Protein AF-A0A6A4PK18-F1 (afdb_monomer_lite)

Secondary structure (DSSP, 8-state):
--HHHHHHHHHHHHHHHHHHHHHHHHHHHHHTTSTT--S--S-TTTSSHHHHHHHHHHHHHHHHHHHHHHHHH-------THHHHHHHHHTT-

InterPro domains:
  IPR036259 MFS transporter superfamily [G3DSA:1.20.1250.20] (1-82)

Foldseek 3Di:
DVVVVVVVVVVVVVVVVVVVVVLVVVQCVVQVPDDDDGQDDPDPPPRCVCVSVVVVVVVVVVVVVVVVVVVVVPDPDPPPCVVVVVVVVVVVD

Organism: Lupinus albus (NCBI:txid3870)

Sequence (93 aa):
MKTMSTGLFLTALSAGFFLSSFIVSVVKKVTGTRYGQGWLADNINQGRLDLFYALFTILSFINLVAFVKCALWYKPKKTKPTLQMEAINEERC

Radius of gyration: 23.84 Å; chains: 1; bounding box: 65×19×54 Å

pLDDT: mean 72.71, std 15.95, range [42.59, 94.94]

Structure (mmCIF, N/CA/C/O backbone):
data_AF-A0A6A4PK18-F1
#
_entry.id   AF-A0A6A4PK18-F1
#
loop_
_atom_site.group_PDB
_atom_site.id
_atom_site.type_symbol
_atom_site.label_atom_id
_atom_site.label_alt_id
_atom_site.label_comp_id
_atom_site.label_asym_id
_atom_site.label_entity_id
_atom_site.label_seq_id
_atom_site.pdbx_PDB_ins_code
_atom_site.Cartn_x
_atom_site.Cartn_y
_atom_site.Cartn_z
_atom_site.occupancy
_atom_site.B_iso_or_equiv
_atom_site.auth_seq_id
_atom_site.auth_comp_id
_atom_site.auth_asym_id
_atom_site.auth_atom_id
_atom_site.pdbx_PDB_model_num
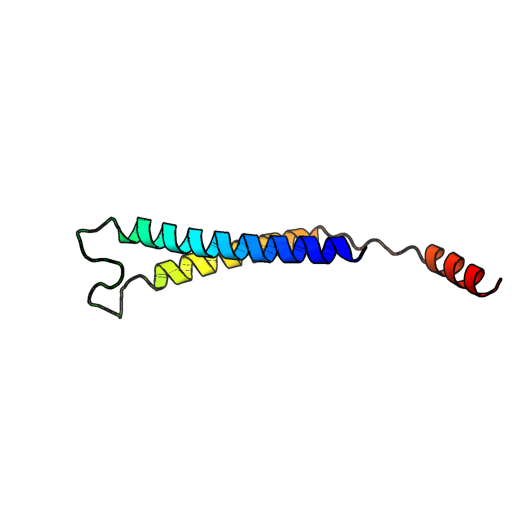ATOM 1 N N . MET A 1 1 ? 22.102 1.744 -13.310 1.00 54.59 1 MET A N 1
ATOM 2 C CA . MET A 1 1 ? 21.015 2.570 -12.732 1.00 54.59 1 MET A CA 1
ATOM 3 C C . MET A 1 1 ? 20.648 2.059 -11.332 1.00 54.59 1 MET A C 1
ATOM 5 O O . MET A 1 1 ? 19.630 1.405 -11.175 1.00 54.59 1 MET A O 1
ATOM 9 N N . LYS A 1 2 ? 21.494 2.284 -10.314 1.00 66.12 2 LYS A N 1
ATOM 10 C CA . LYS A 1 2 ? 21.262 1.748 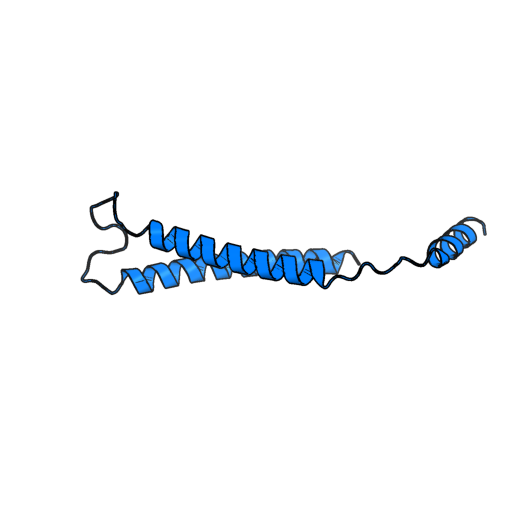-8.952 1.00 66.12 2 LYS A CA 1
ATOM 11 C C . LYS A 1 2 ? 20.396 2.680 -8.084 1.00 66.12 2 LYS A C 1
ATOM 13 O O . LYS A 1 2 ? 19.579 2.214 -7.304 1.00 66.12 2 LYS A O 1
ATOM 18 N N . THR A 1 3 ? 20.497 3.989 -8.304 1.00 81.06 3 THR A N 1
ATOM 19 C CA . THR A 1 3 ? 19.778 5.036 -7.555 1.00 81.06 3 THR A CA 1
ATOM 20 C C . THR A 1 3 ? 18.275 5.077 -7.833 1.00 81.06 3 THR A C 1
ATOM 22 O O . THR A 1 3 ? 17.496 5.325 -6.919 1.00 81.06 3 THR A O 1
ATOM 25 N N . MET A 1 4 ? 17.849 4.769 -9.064 1.00 86.38 4 MET A N 1
ATOM 26 C CA . MET A 1 4 ? 16.424 4.717 -9.424 1.00 86.38 4 MET A CA 1
ATOM 27 C C . MET A 1 4 ? 15.662 3.649 -8.625 1.00 86.38 4 MET A C 1
ATOM 29 O O . MET A 1 4 ? 14.538 3.891 -8.201 1.00 86.38 4 MET A O 1
ATOM 33 N N . SER A 1 5 ? 16.288 2.496 -8.354 1.00 84.38 5 SER A N 1
ATOM 34 C CA . SER A 1 5 ? 15.680 1.440 -7.534 1.00 84.38 5 SER A CA 1
ATOM 35 C C . SER A 1 5 ? 15.480 1.893 -6.088 1.00 84.38 5 SER A C 1
ATOM 37 O O . SER A 1 5 ? 14.431 1.646 -5.501 1.00 84.38 5 SER A O 1
ATOM 39 N N . THR A 1 6 ? 16.475 2.573 -5.515 1.00 89.06 6 THR A N 1
ATOM 40 C CA . THR A 1 6 ? 16.408 3.086 -4.141 1.00 89.06 6 THR A CA 1
ATOM 41 C C . THR A 1 6 ? 15.364 4.194 -4.006 1.00 89.06 6 THR A C 1
ATOM 43 O O . THR A 1 6 ? 14.601 4.188 -3.045 1.00 89.06 6 THR A O 1
ATOM 46 N N . GLY A 1 7 ? 15.271 5.103 -4.984 1.00 90.69 7 GLY A N 1
ATOM 47 C CA . GLY A 1 7 ? 14.241 6.145 -5.007 1.00 90.69 7 GLY A CA 1
ATOM 48 C C . GLY A 1 7 ? 12.828 5.560 -5.039 1.00 90.69 7 GLY A C 1
ATOM 49 O O . GLY A 1 7 ? 12.004 5.904 -4.196 1.00 90.69 7 GLY A O 1
ATOM 50 N N . LEU A 1 8 ? 12.578 4.601 -5.938 1.00 88.00 8 LEU A N 1
ATOM 51 C CA . LEU A 1 8 ? 11.291 3.900 -6.018 1.00 88.00 8 LEU A CA 1
ATOM 52 C C . LEU A 1 8 ? 10.948 3.159 -4.718 1.00 88.00 8 LEU A C 1
ATOM 54 O O . LEU A 1 8 ? 9.796 3.185 -4.285 1.00 88.00 8 LEU A O 1
ATOM 58 N N . PHE A 1 9 ? 11.939 2.541 -4.071 1.00 88.38 9 PHE A N 1
ATOM 59 C CA . PHE A 1 9 ? 11.750 1.871 -2.785 1.00 88.38 9 PHE A CA 1
ATOM 60 C C . PHE A 1 9 ? 11.336 2.851 -1.677 1.00 88.38 9 PHE A C 1
ATOM 62 O O . PHE A 1 9 ? 10.356 2.603 -0.974 1.00 88.38 9 PHE A O 1
ATOM 69 N N . LEU A 1 10 ? 12.015 3.996 -1.556 1.00 92.69 10 LEU A N 1
ATOM 70 C CA . LEU A 1 10 ? 11.661 5.025 -0.571 1.00 92.69 10 LEU A CA 1
ATOM 71 C C . LEU A 1 10 ? 10.262 5.604 -0.818 1.00 92.69 10 LEU A C 1
ATOM 73 O O . LEU A 1 10 ? 9.500 5.804 0.130 1.00 92.69 10 LEU A O 1
ATOM 77 N N . THR A 1 11 ? 9.897 5.847 -2.078 1.00 92.25 11 THR A N 1
ATOM 78 C CA . THR A 1 11 ? 8.552 6.322 -2.422 1.00 92.25 11 THR A CA 1
ATOM 79 C C . THR A 1 11 ? 7.484 5.295 -2.050 1.00 92.25 11 THR A C 1
ATOM 81 O O . THR A 1 11 ? 6.460 5.672 -1.484 1.00 92.25 11 THR A O 1
ATOM 84 N N . ALA A 1 12 ? 7.725 4.004 -2.303 1.00 91.12 12 ALA A N 1
ATOM 85 C CA . ALA A 1 12 ? 6.802 2.937 -1.917 1.00 91.12 12 ALA A CA 1
ATOM 86 C C . ALA A 1 12 ? 6.613 2.862 -0.392 1.00 91.12 12 ALA A C 1
ATOM 88 O O . ALA A 1 12 ? 5.481 2.740 0.081 1.00 91.12 12 ALA A O 1
ATOM 89 N N . LEU A 1 13 ? 7.695 3.007 0.381 1.00 92.75 13 LEU A N 1
ATOM 90 C CA . LEU A 1 13 ? 7.622 3.073 1.843 1.00 92.75 13 LEU A CA 1
ATOM 91 C C . LEU A 1 13 ? 6.788 4.269 2.316 1.00 92.75 13 LEU A C 1
ATOM 93 O O . LEU A 1 13 ? 5.875 4.106 3.124 1.00 92.75 13 LEU A O 1
ATOM 97 N N . SER A 1 14 ? 7.055 5.461 1.777 1.00 94.94 14 SER A N 1
ATOM 98 C CA . SER A 1 14 ? 6.294 6.673 2.102 1.00 94.94 14 SER A CA 1
ATOM 99 C C . SER A 1 14 ? 4.805 6.521 1.770 1.00 94.94 14 SER A C 1
ATOM 101 O O . SER A 1 14 ? 3.951 6.818 2.608 1.00 94.94 14 SER A O 1
ATOM 103 N N . ALA A 1 15 ? 4.482 5.973 0.596 1.00 91.81 15 ALA A N 1
ATOM 104 C CA . ALA A 1 15 ? 3.108 5.683 0.197 1.00 91.81 15 ALA A CA 1
ATOM 105 C C . ALA A 1 15 ? 2.409 4.721 1.175 1.00 91.81 15 ALA A C 1
ATOM 107 O O . ALA A 1 15 ? 1.241 4.929 1.503 1.00 91.81 15 ALA A O 1
ATOM 108 N N . GLY A 1 16 ? 3.123 3.719 1.701 1.00 90.19 16 GLY A N 1
ATOM 109 C CA . GLY A 1 16 ? 2.612 2.818 2.738 1.00 90.19 16 GLY A CA 1
ATOM 110 C C . GLY A 1 16 ? 2.227 3.541 4.034 1.00 90.19 16 GLY A C 1
ATOM 111 O O . GLY A 1 16 ? 1.155 3.285 4.589 1.00 90.19 16 GLY A O 1
ATOM 112 N N . PHE A 1 17 ? 3.039 4.500 4.491 1.00 91.25 17 PHE A N 1
ATOM 113 C CA . PHE A 1 17 ? 2.717 5.307 5.677 1.00 91.25 17 PHE A CA 1
ATOM 114 C C . PHE A 1 17 ? 1.488 6.203 5.467 1.00 91.25 17 PHE A C 1
ATOM 116 O O . PHE A 1 17 ? 0.632 6.303 6.355 1.00 91.25 17 PHE A O 1
ATOM 123 N N . PHE A 1 18 ? 1.353 6.813 4.285 1.00 91.25 18 PHE A N 1
ATOM 124 C CA . PHE A 1 18 ? 0.148 7.571 3.935 1.00 91.25 18 PHE A CA 1
ATOM 125 C C . PHE A 1 18 ? -1.094 6.681 3.905 1.00 91.25 18 PHE A C 1
ATOM 127 O O . PHE A 1 18 ? -2.143 7.066 4.422 1.00 91.25 18 PHE A O 1
ATOM 134 N N . LEU A 1 19 ? -0.966 5.476 3.355 1.00 88.25 19 LEU A N 1
ATOM 135 C CA . LEU A 1 19 ? -2.058 4.518 3.256 1.00 88.25 19 LEU A CA 1
ATOM 136 C C . LEU A 1 19 ? -2.537 4.039 4.628 1.00 88.25 19 LEU A C 1
ATOM 138 O O . LEU A 1 19 ? -3.741 3.984 4.869 1.00 88.25 19 LEU A O 1
ATOM 142 N N . SER A 1 20 ? -1.609 3.773 5.550 1.00 87.44 20 SER A N 1
ATOM 143 C CA . SER A 1 20 ? -1.933 3.450 6.944 1.00 87.44 20 SER A CA 1
ATOM 144 C C . SER A 1 20 ? -2.766 4.562 7.597 1.00 87.44 20 SER A C 1
ATOM 146 O O . SER A 1 20 ? -3.854 4.313 8.123 1.00 87.44 20 SER A O 1
ATOM 148 N N . SER A 1 21 ? -2.324 5.817 7.459 1.00 88.56 21 SER A N 1
ATOM 149 C CA . SER A 1 21 ? -3.052 6.981 7.983 1.00 88.56 21 SER A CA 1
ATOM 150 C C . SER A 1 21 ? -4.424 7.164 7.321 1.00 88.56 21 SER A C 1
ATOM 152 O O . SER A 1 21 ? -5.405 7.494 7.993 1.00 88.56 21 SER A O 1
ATOM 154 N N . PHE A 1 22 ? -4.521 6.912 6.013 1.00 86.62 22 PHE A N 1
ATOM 155 C CA . PHE A 1 22 ? -5.777 6.968 5.270 1.00 86.62 22 PHE A CA 1
ATOM 156 C C . PHE A 1 22 ? -6.781 5.927 5.773 1.00 86.62 22 PHE A C 1
ATOM 158 O O . PHE A 1 22 ? -7.925 6.280 6.061 1.00 86.62 22 PHE A O 1
ATOM 165 N N . ILE A 1 23 ? -6.355 4.672 5.952 1.00 83.00 23 ILE A N 1
ATOM 166 C CA . ILE A 1 23 ? -7.207 3.599 6.483 1.00 83.00 23 ILE A CA 1
ATOM 167 C C . ILE A 1 23 ? -7.725 3.980 7.873 1.00 83.00 23 ILE A C 1
ATOM 169 O O . ILE A 1 23 ? -8.929 3.900 8.116 1.00 83.00 23 ILE A O 1
ATOM 173 N N . VAL A 1 24 ? -6.854 4.464 8.764 1.00 81.50 24 VAL A N 1
ATOM 174 C CA . VAL A 1 24 ? -7.257 4.919 10.105 1.00 81.50 24 VAL A CA 1
ATOM 175 C C . VAL A 1 24 ? -8.284 6.052 10.026 1.00 81.50 24 VAL A C 1
ATOM 177 O O . VAL A 1 24 ? -9.267 6.042 10.767 1.00 81.50 24 VAL A O 1
ATOM 180 N N . SER A 1 25 ? -8.101 7.011 9.116 1.00 83.00 25 SER A N 1
ATOM 181 C CA . SER A 1 25 ? -9.051 8.109 8.905 1.00 83.00 25 SER A CA 1
ATOM 182 C C . SER A 1 25 ? -10.412 7.617 8.396 1.00 83.00 25 SER A C 1
ATOM 184 O O . SER A 1 25 ? -11.452 8.020 8.918 1.00 83.00 25 SER A O 1
ATOM 186 N N . VAL A 1 26 ? -10.429 6.687 7.436 1.00 78.94 26 VAL A N 1
ATOM 187 C CA . VAL A 1 26 ? -11.664 6.070 6.926 1.00 78.94 26 VAL A CA 1
ATOM 188 C C . VAL A 1 26 ? -12.372 5.288 8.028 1.00 78.94 26 VAL A C 1
ATOM 190 O O . VAL A 1 26 ? -13.572 5.475 8.225 1.00 78.94 26 VAL A O 1
ATOM 193 N N . VAL A 1 27 ? -11.644 4.477 8.799 1.00 74.75 27 VAL A N 1
ATOM 194 C CA . VAL A 1 27 ? -12.197 3.761 9.957 1.00 74.75 27 VAL A CA 1
ATOM 195 C C . VAL A 1 27 ? -12.802 4.755 10.939 1.00 74.75 27 VAL A C 1
ATOM 197 O O . VAL A 1 27 ? -13.964 4.602 11.305 1.00 74.75 27 VAL A O 1
ATOM 200 N N . LYS A 1 28 ? -12.075 5.819 11.301 1.00 73.31 28 LYS A N 1
ATOM 201 C CA . LYS A 1 28 ? -12.587 6.897 12.158 1.00 73.31 28 LYS A CA 1
ATOM 202 C C . LYS A 1 28 ? -13.849 7.542 11.592 1.00 73.31 28 LYS A C 1
ATOM 204 O O . LYS A 1 28 ? -14.784 7.760 12.351 1.00 73.31 28 LYS A O 1
ATOM 209 N N . LYS A 1 29 ? -13.914 7.816 10.288 1.00 71.81 29 LYS A N 1
ATOM 210 C CA . LYS A 1 29 ? -15.081 8.433 9.641 1.00 71.81 29 LYS A CA 1
ATOM 211 C C . LYS A 1 29 ? -16.295 7.512 9.666 1.00 71.81 29 LYS A C 1
ATOM 213 O O . LYS A 1 29 ? -17.373 7.949 10.049 1.00 71.81 29 LYS A O 1
ATOM 218 N N . VAL A 1 30 ? -16.119 6.246 9.293 1.00 68.62 30 VAL A N 1
ATOM 219 C CA . VAL A 1 30 ? -17.221 5.279 9.257 1.00 68.62 30 VAL A CA 1
ATOM 220 C C . VAL A 1 30 ? -17.658 4.908 10.679 1.00 68.62 30 VAL A C 1
ATOM 222 O O . VAL A 1 30 ? -18.830 4.636 10.919 1.00 68.62 30 VAL A O 1
ATOM 225 N N . THR A 1 31 ? -16.745 4.880 11.657 1.00 64.38 31 THR A N 1
ATOM 226 C CA . THR A 1 31 ? -17.038 4.609 13.084 1.00 64.38 31 THR A CA 1
ATOM 227 C C . THR A 1 31 ? -17.571 5.818 13.837 1.00 64.38 31 THR A C 1
ATOM 229 O O . THR A 1 31 ? -18.407 5.655 14.717 1.00 64.38 31 THR A O 1
ATOM 232 N N . GLY A 1 32 ? -17.181 7.029 13.458 1.00 58.91 32 GLY A N 1
ATOM 233 C CA . GLY A 1 32 ? -17.586 8.266 14.123 1.00 58.91 32 GLY A CA 1
ATOM 234 C C . GLY A 1 32 ? -19.033 8.699 13.874 1.00 58.91 32 GLY A C 1
ATOM 235 O O . GLY A 1 32 ? -19.439 9.725 14.403 1.00 58.91 32 GLY A O 1
ATOM 236 N N . THR A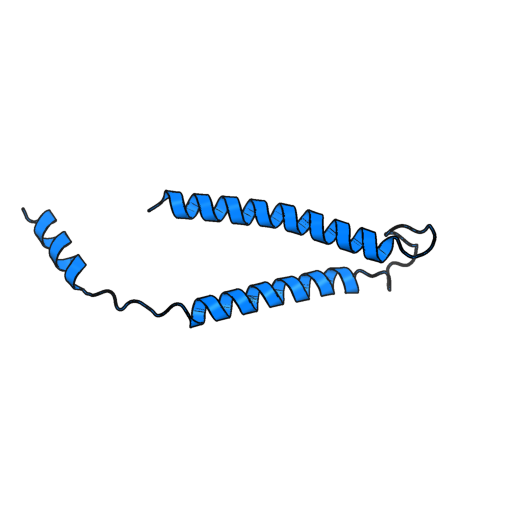 1 33 ? -19.821 7.965 13.076 1.00 54.50 33 THR A N 1
ATOM 237 C CA . THR A 1 33 ? -21.188 8.373 12.689 1.00 54.50 33 THR A CA 1
ATOM 238 C C . THR A 1 33 ? -22.300 7.820 13.593 1.00 54.50 33 THR A C 1
ATOM 240 O O . THR A 1 33 ? -23.456 8.193 13.416 1.00 54.50 33 THR A O 1
ATOM 243 N N . ARG A 1 34 ? -22.012 6.961 14.582 1.00 50.50 34 ARG A N 1
ATOM 244 C CA . ARG A 1 34 ? -23.034 6.505 15.544 1.00 50.50 34 ARG A CA 1
ATOM 245 C C . ARG A 1 34 ? -22.651 6.867 16.975 1.00 50.50 34 ARG A C 1
ATOM 247 O O . ARG A 1 34 ? -21.845 6.186 17.586 1.00 50.50 34 ARG A O 1
ATOM 254 N N . TYR A 1 35 ? -23.259 7.945 17.475 1.00 50.00 35 TYR A N 1
ATOM 255 C CA . TYR A 1 35 ? -23.566 8.178 18.892 1.00 50.00 35 TYR A CA 1
ATOM 256 C C . TYR A 1 35 ? -22.512 7.673 19.901 1.00 50.00 35 TYR A C 1
ATOM 258 O O . TYR A 1 35 ? -22.690 6.638 20.529 1.00 50.00 35 TYR A O 1
ATOM 266 N N . GLY A 1 36 ? -21.423 8.425 20.090 1.00 54.06 36 GLY A N 1
ATOM 267 C CA . GLY A 1 36 ? -20.643 8.425 21.341 1.00 54.06 36 GLY A CA 1
ATOM 268 C C . GLY A 1 36 ? -19.861 7.163 21.743 1.00 54.06 36 GLY A C 1
ATOM 269 O O . GLY A 1 36 ? -19.029 7.261 22.639 1.0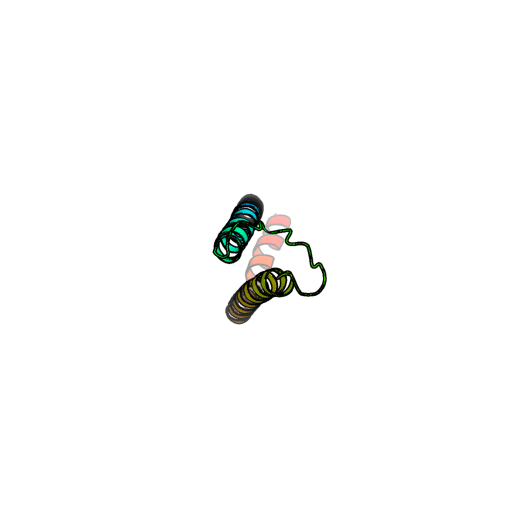0 54.06 36 GLY A O 1
ATOM 270 N N . GLN A 1 37 ? -20.040 6.009 21.099 1.00 50.53 37 GLN A N 1
ATOM 271 C CA . GLN A 1 37 ? -19.215 4.822 21.331 1.00 50.53 37 GLN A CA 1
ATOM 272 C C . GLN A 1 37 ? -18.150 4.737 20.242 1.00 50.53 37 GLN A C 1
ATOM 274 O O . GLN A 1 37 ? -18.416 4.392 19.091 1.00 50.53 37 GLN A O 1
ATOM 279 N N . GLY A 1 38 ? -16.924 5.113 20.616 1.00 53.06 38 GLY A N 1
ATOM 280 C CA . GLY A 1 38 ? -15.743 4.959 19.775 1.00 53.06 38 GLY A CA 1
ATOM 281 C C . GLY A 1 38 ? -15.539 3.511 19.317 1.00 53.06 38 GLY A C 1
ATOM 282 O O . GLY A 1 38 ? -16.216 2.595 19.763 1.00 53.06 38 GLY A O 1
ATOM 283 N N . TRP A 1 39 ? -14.560 3.318 18.431 1.00 52.50 39 TRP A N 1
ATOM 284 C CA . TRP A 1 39 ? -14.159 2.060 17.769 1.00 52.50 39 TRP A CA 1
ATOM 285 C C . TRP A 1 39 ? -14.112 0.793 18.641 1.00 52.50 39 TRP A C 1
ATOM 287 O O . TRP A 1 39 ? -14.188 -0.309 18.109 1.00 52.50 39 TRP A O 1
ATOM 297 N N . LEU A 1 40 ? -14.089 0.943 19.959 1.00 49.38 40 LEU A N 1
ATOM 298 C CA . LEU A 1 40 ? -14.156 -0.120 20.944 1.00 49.38 40 LEU A CA 1
ATOM 299 C C . LEU A 1 40 ? -15.533 -0.159 21.644 1.00 49.38 40 LEU A C 1
ATOM 301 O O . LEU A 1 40 ? -15.627 0.038 22.851 1.00 49.38 40 LEU A O 1
ATOM 305 N N . ALA A 1 41 ? -16.621 -0.356 20.892 1.00 45.25 41 ALA A N 1
ATOM 306 C CA . ALA A 1 41 ? -17.91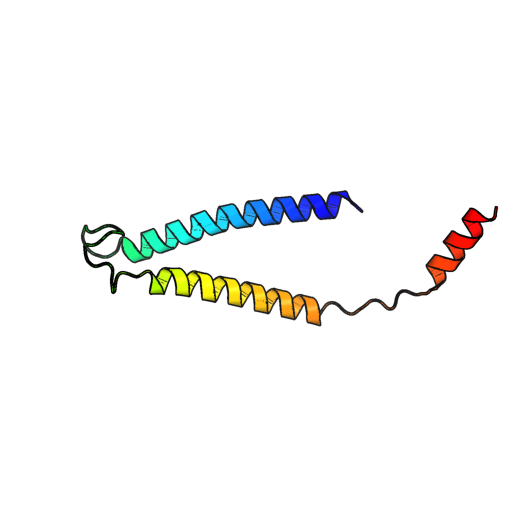0 -0.690 21.500 1.00 45.25 41 ALA A CA 1
ATOM 307 C C . ALA A 1 41 ? -17.874 -2.148 21.999 1.00 45.25 41 ALA A C 1
ATOM 309 O O . ALA A 1 41 ? -17.386 -3.024 21.291 1.00 45.25 41 ALA A O 1
ATOM 310 N N . ASP A 1 42 ? -18.414 -2.364 23.199 1.00 51.38 42 ASP A N 1
ATOM 311 C CA . ASP A 1 42 ? -18.404 -3.523 24.119 1.00 51.38 42 ASP A CA 1
ATOM 312 C C . ASP A 1 42 ? -18.639 -4.949 23.544 1.00 51.38 42 ASP A C 1
ATOM 314 O O . ASP A 1 42 ? -18.605 -5.930 24.276 1.00 51.38 42 ASP A O 1
ATOM 318 N N . ASN A 1 43 ? -18.855 -5.118 22.234 1.00 49.78 43 ASN A N 1
ATOM 319 C CA . ASN A 1 43 ? -19.134 -6.411 21.599 1.00 49.78 43 ASN A CA 1
ATOM 320 C C . ASN A 1 43 ? -18.105 -6.776 20.512 1.00 49.78 43 ASN A C 1
ATOM 322 O O . ASN A 1 43 ? -18.154 -6.314 19.371 1.00 49.78 43 ASN A O 1
ATOM 326 N N . ILE A 1 44 ? -17.203 -7.691 20.875 1.00 56.50 44 ILE A N 1
ATOM 327 C CA . ILE A 1 44 ? -16.027 -8.147 20.109 1.00 56.50 44 ILE A CA 1
ATOM 328 C C . ILE A 1 44 ? -16.389 -9.033 18.895 1.00 56.50 44 ILE A C 1
ATOM 330 O O . ILE A 1 44 ? -15.577 -9.200 17.992 1.00 56.50 44 ILE A O 1
ATOM 334 N N . ASN A 1 45 ? -17.614 -9.569 18.819 1.00 54.69 45 ASN A N 1
ATOM 335 C CA . ASN A 1 45 ? -17.965 -10.619 17.847 1.00 54.69 45 ASN A CA 1
ATOM 336 C C . ASN A 1 45 ? -18.655 -10.127 16.556 1.00 54.69 45 ASN A C 1
ATOM 338 O O . ASN A 1 45 ? -18.763 -10.878 15.593 1.00 54.69 45 ASN A O 1
ATOM 342 N N . GLN A 1 46 ? -19.127 -8.876 16.515 1.00 51.53 46 GLN A N 1
ATOM 343 C CA . GLN A 1 46 ? -19.761 -8.262 15.327 1.00 51.53 46 GLN A CA 1
ATOM 344 C C . GLN A 1 46 ? -19.198 -6.871 14.995 1.00 51.53 46 GLN A C 1
ATOM 346 O O . GLN A 1 46 ? -19.616 -6.215 14.037 1.00 51.53 46 GLN A O 1
ATOM 351 N N . GLY A 1 47 ? -18.247 -6.393 15.799 1.00 51.25 47 GLY A N 1
ATOM 352 C CA . GLY A 1 47 ? -17.711 -5.045 15.731 1.00 51.25 47 GLY A CA 1
ATOM 353 C C . GLY A 1 47 ? -16.755 -4.853 14.565 1.00 51.25 47 GLY A C 1
ATOM 354 O O . GLY A 1 47 ? -15.557 -4.785 14.780 1.00 51.25 47 GLY A O 1
ATOM 355 N N . ARG A 1 48 ? -17.277 -4.718 13.339 1.00 57.25 48 ARG A N 1
ATOM 356 C CA . ARG A 1 48 ? -16.691 -3.937 12.227 1.00 57.25 48 ARG A CA 1
ATOM 357 C C . ARG A 1 48 ? -15.223 -4.165 11.819 1.00 57.25 48 ARG A C 1
ATOM 359 O O . ARG A 1 48 ? -14.719 -3.442 10.957 1.00 57.25 48 ARG A O 1
ATOM 366 N N . LEU A 1 49 ? -14.564 -5.178 12.363 1.00 59.41 49 LEU A N 1
ATOM 367 C CA . LEU A 1 49 ? -13.305 -5.737 11.886 1.00 59.41 49 LEU A CA 1
ATOM 368 C C . LEU A 1 49 ? -13.468 -6.253 10.459 1.00 59.41 49 LEU A C 1
ATOM 370 O O . LEU A 1 49 ? -12.573 -6.068 9.644 1.00 59.41 49 LEU A O 1
ATOM 374 N N . ASP A 1 50 ? -14.651 -6.777 10.141 1.00 63.62 50 ASP A N 1
ATOM 375 C CA . ASP A 1 50 ? -15.024 -7.183 8.791 1.00 63.62 50 ASP A CA 1
ATOM 376 C C . ASP A 1 50 ? -14.877 -6.028 7.790 1.00 63.62 50 ASP A C 1
ATOM 378 O O . ASP A 1 50 ? -14.240 -6.187 6.761 1.00 63.62 50 ASP A O 1
ATOM 382 N N . LEU A 1 51 ? -15.310 -4.810 8.143 1.00 68.25 51 LEU A N 1
ATOM 383 C CA . LEU A 1 51 ? -15.154 -3.642 7.271 1.00 68.25 51 LEU A CA 1
ATOM 384 C C . LEU A 1 51 ? -13.685 -3.216 7.120 1.00 68.25 51 LEU A C 1
ATOM 386 O O . LEU A 1 51 ? -13.268 -2.800 6.041 1.00 68.25 51 LEU A O 1
ATOM 390 N N . PHE A 1 52 ? -12.893 -3.309 8.190 1.00 70.31 52 PHE A N 1
ATOM 391 C CA . PHE A 1 52 ? -11.459 -3.014 8.135 1.00 70.31 52 PHE A CA 1
ATOM 392 C C . PHE A 1 52 ? -10.725 -3.997 7.215 1.00 70.31 52 PHE A C 1
ATOM 394 O O . PHE A 1 52 ? -10.001 -3.583 6.306 1.00 70.31 52 PHE A O 1
ATOM 401 N N . TYR A 1 53 ? -10.962 -5.294 7.404 1.00 75.38 53 TYR A N 1
ATOM 402 C CA . TYR A 1 53 ? -10.386 -6.337 6.564 1.00 75.38 53 TYR A CA 1
ATOM 403 C C . TYR A 1 53 ? -10.949 -6.315 5.141 1.00 75.38 53 TYR A C 1
ATOM 405 O O . TYR A 1 53 ? -10.192 -6.549 4.200 1.00 75.38 53 TYR A O 1
ATOM 413 N N . ALA A 1 54 ? -12.217 -5.952 4.941 1.00 75.94 54 ALA A N 1
ATOM 414 C CA . ALA A 1 54 ? -12.807 -5.760 3.620 1.00 75.94 54 ALA A CA 1
ATOM 415 C C . ALA A 1 54 ? -12.128 -4.605 2.872 1.00 75.94 54 ALA A C 1
ATOM 417 O O . ALA A 1 54 ? -11.762 -4.767 1.710 1.00 75.94 54 ALA A O 1
ATOM 418 N N . LEU A 1 55 ? -11.869 -3.468 3.531 1.00 77.31 55 LEU A N 1
ATOM 419 C CA . LEU A 1 55 ? -11.113 -2.357 2.939 1.00 77.31 55 LEU A CA 1
ATOM 420 C C . LEU A 1 55 ? -9.693 -2.782 2.554 1.00 77.31 55 LEU A C 1
ATOM 422 O O . LEU A 1 55 ? -9.240 -2.480 1.450 1.00 77.31 55 LEU A O 1
ATOM 426 N N . PHE A 1 56 ? -9.007 -3.511 3.435 1.00 82.69 56 PHE A N 1
ATOM 427 C CA . PHE A 1 56 ? -7.666 -4.026 3.162 1.00 82.69 56 PHE A CA 1
ATOM 428 C C . PHE A 1 56 ? -7.655 -5.022 1.990 1.00 82.69 56 PHE A C 1
ATOM 430 O O . PHE A 1 56 ? -6.762 -4.984 1.140 1.00 82.69 56 PHE A O 1
ATOM 437 N N . THR A 1 57 ? -8.685 -5.865 1.910 1.00 84.88 57 THR A N 1
ATOM 438 C CA . THR A 1 57 ? -8.895 -6.824 0.818 1.00 84.88 57 THR A CA 1
ATOM 439 C C . THR A 1 57 ? -9.137 -6.108 -0.507 1.00 84.88 57 THR A C 1
ATOM 441 O O . THR A 1 57 ? -8.465 -6.414 -1.487 1.00 84.88 57 THR A O 1
ATOM 444 N N . ILE A 1 58 ? -10.027 -5.109 -0.545 1.00 86.50 58 ILE A N 1
ATOM 445 C CA . ILE A 1 58 ? -10.312 -4.309 -1.750 1.00 86.50 58 ILE A CA 1
ATOM 446 C C . ILE A 1 58 ? -9.049 -3.584 -2.224 1.00 86.50 58 ILE A C 1
ATOM 448 O O . ILE A 1 58 ? -8.715 -3.608 -3.406 1.00 86.50 58 ILE A O 1
ATOM 452 N N . LEU A 1 59 ? -8.318 -2.966 -1.301 1.00 85.75 59 LEU A N 1
ATOM 453 C CA . LEU A 1 59 ? -7.091 -2.236 -1.595 1.00 85.75 59 LEU A CA 1
ATOM 454 C C . LEU A 1 59 ? -5.991 -3.150 -2.158 1.00 85.75 59 LEU A C 1
ATOM 456 O O . LEU A 1 59 ? -5.360 -2.813 -3.162 1.00 85.75 59 LEU A O 1
ATOM 460 N N . SER A 1 60 ? -5.800 -4.324 -1.551 1.00 88.56 60 SER A N 1
ATOM 461 C CA . SER A 1 60 ? -4.863 -5.339 -2.046 1.00 88.56 60 SER A CA 1
ATOM 462 C C . SER A 1 60 ? -5.295 -5.892 -3.401 1.00 88.56 60 SER A C 1
ATOM 464 O O . SER A 1 60 ? -4.460 -6.086 -4.279 1.00 88.56 60 SER A O 1
ATOM 466 N N . PHE A 1 61 ? -6.597 -6.087 -3.611 1.00 92.94 61 PHE A N 1
ATOM 467 C CA . PHE A 1 61 ? -7.139 -6.532 -4.890 1.00 92.94 61 PHE A CA 1
ATOM 468 C C . PHE A 1 61 ? -6.881 -5.510 -6.004 1.00 92.94 61 PHE A C 1
ATOM 470 O O . PHE A 1 61 ? -6.401 -5.879 -7.074 1.00 92.94 61 PHE A O 1
ATOM 477 N N . ILE A 1 62 ? -7.109 -4.217 -5.747 1.00 90.50 62 ILE A N 1
ATOM 478 C CA . ILE A 1 62 ? -6.790 -3.138 -6.696 1.00 90.50 62 ILE A CA 1
ATOM 479 C C . ILE A 1 62 ? -5.289 -3.127 -7.015 1.00 90.50 62 ILE A C 1
ATOM 481 O O . ILE A 1 62 ? -4.913 -3.027 -8.186 1.00 90.50 62 ILE A O 1
ATOM 485 N N . ASN A 1 63 ? -4.433 -3.262 -5.996 1.00 89.88 63 ASN A N 1
ATOM 486 C CA . ASN A 1 63 ? -2.984 -3.339 -6.181 1.00 89.88 63 ASN A CA 1
ATOM 487 C C . ASN A 1 63 ? -2.593 -4.532 -7.071 1.00 89.88 63 ASN A C 1
ATOM 489 O O . ASN A 1 63 ? -1.850 -4.361 -8.037 1.00 89.88 63 ASN A O 1
ATOM 493 N N . LEU A 1 64 ? -3.163 -5.711 -6.807 1.00 91.94 64 LEU A N 1
ATOM 494 C CA . LEU A 1 64 ? -2.910 -6.929 -7.571 1.00 91.94 64 LEU A CA 1
ATOM 495 C C . LEU A 1 64 ? -3.366 -6.794 -9.027 1.00 91.94 64 LEU A C 1
ATOM 497 O O . LEU A 1 64 ? -2.613 -7.135 -9.937 1.00 91.94 64 LEU A O 1
ATOM 501 N N . VAL A 1 65 ? -4.554 -6.238 -9.274 1.00 93.50 65 VAL A N 1
ATOM 502 C CA . VAL A 1 65 ? -5.047 -5.981 -10.637 1.00 93.50 65 VAL A CA 1
ATOM 503 C C . VAL A 1 65 ? -4.127 -5.008 -11.375 1.00 93.50 65 VAL A C 1
ATOM 505 O O . VAL A 1 65 ? -3.783 -5.251 -12.534 1.00 93.50 65 VAL A O 1
ATOM 508 N N . ALA A 1 66 ? -3.689 -3.931 -10.719 1.00 90.50 66 ALA A N 1
ATOM 509 C CA . ALA A 1 66 ? -2.745 -2.984 -11.306 1.00 90.50 66 ALA A CA 1
ATOM 510 C C . ALA A 1 66 ? -1.403 -3.657 -11.637 1.00 90.50 66 ALA A C 1
ATOM 512 O O . ALA A 1 66 ? -0.895 -3.492 -12.747 1.00 90.50 66 ALA A O 1
ATOM 513 N N . PHE A 1 67 ? -0.868 -4.467 -10.720 1.00 88.88 67 PHE A N 1
ATOM 514 C CA . PHE A 1 67 ? 0.362 -5.225 -10.933 1.00 88.88 67 PHE A CA 1
ATOM 515 C C . PHE A 1 67 ? 0.238 -6.195 -12.112 1.00 88.88 67 PHE A C 1
ATOM 517 O O . PHE A 1 67 ? 1.090 -6.185 -12.998 1.00 88.88 67 PHE A O 1
ATOM 524 N N . VAL A 1 68 ? -0.842 -6.978 -12.179 1.00 92.12 68 VAL A N 1
ATOM 525 C CA . VAL A 1 68 ? -1.091 -7.922 -13.278 1.00 92.12 68 VAL A CA 1
ATOM 526 C C . VAL A 1 68 ? -1.230 -7.186 -14.609 1.00 92.12 68 VAL A C 1
ATOM 528 O O . VAL A 1 68 ? -0.625 -7.601 -15.595 1.00 92.12 68 VAL A O 1
ATOM 531 N N . LYS A 1 69 ? -1.952 -6.058 -14.659 1.00 91.88 69 LYS A N 1
ATOM 532 C CA . LYS A 1 69 ? -2.028 -5.239 -15.880 1.00 91.88 69 LYS A CA 1
ATOM 533 C C . LYS A 1 69 ? -0.655 -4.727 -16.309 1.00 91.88 69 LYS A C 1
ATOM 535 O O . LYS A 1 69 ? -0.331 -4.831 -17.489 1.00 91.88 69 LYS A O 1
ATOM 540 N N . CYS A 1 70 ? 0.152 -4.220 -15.378 1.00 88.69 70 CYS A N 1
ATOM 541 C CA . CYS A 1 70 ? 1.523 -3.794 -15.658 1.00 88.69 70 CYS A CA 1
ATOM 542 C C . CYS A 1 70 ? 2.390 -4.957 -16.154 1.00 88.69 70 CYS A C 1
ATOM 544 O O . CYS A 1 70 ? 3.113 -4.791 -17.132 1.00 88.69 70 CYS A O 1
ATOM 546 N N . ALA A 1 71 ? 2.287 -6.134 -15.534 1.00 86.88 71 ALA A N 1
ATOM 547 C CA . ALA A 1 71 ? 3.030 -7.329 -15.924 1.00 86.88 71 ALA A CA 1
ATOM 548 C C . ALA A 1 71 ? 2.639 -7.821 -17.327 1.00 86.88 71 ALA A C 1
ATOM 550 O O . ALA A 1 71 ? 3.510 -8.146 -18.128 1.00 86.88 71 ALA A O 1
ATOM 551 N N . LEU A 1 72 ? 1.346 -7.808 -17.659 1.00 85.94 72 LEU A N 1
ATOM 552 C CA . LEU A 1 72 ? 0.846 -8.163 -18.992 1.00 85.94 72 LEU A CA 1
ATOM 553 C C . LEU A 1 72 ? 1.238 -7.129 -20.058 1.00 85.94 72 LEU A C 1
ATOM 555 O O . LEU A 1 72 ? 1.477 -7.479 -21.214 1.00 85.94 72 LEU A O 1
ATOM 559 N N . TRP A 1 73 ? 1.297 -5.849 -19.687 1.00 88.69 73 TRP A N 1
ATOM 560 C CA . TRP A 1 73 ? 1.753 -4.773 -20.569 1.00 88.69 73 TRP A CA 1
ATOM 561 C C . TRP A 1 73 ? 3.265 -4.701 -20.720 1.00 88.69 73 TRP A C 1
ATOM 563 O O . TRP A 1 73 ? 3.745 -4.143 -21.713 1.00 88.69 73 TRP A O 1
ATOM 573 N N . TYR A 1 74 ? 4.020 -5.271 -19.784 1.00 81.06 74 TYR A N 1
ATOM 574 C CA . TYR A 1 74 ? 5.462 -5.374 -19.889 1.00 81.06 74 TYR A CA 1
ATOM 575 C C . TYR A 1 74 ? 5.814 -6.371 -20.995 1.00 81.06 74 TYR A C 1
ATOM 577 O O . TYR A 1 74 ? 6.027 -7.560 -20.771 1.00 81.06 74 TYR A O 1
ATOM 585 N N . LYS A 1 75 ? 5.859 -5.880 -22.238 1.00 75.06 75 LYS A N 1
ATOM 586 C CA . LYS A 1 75 ? 6.371 -6.661 -23.359 1.00 75.06 75 LYS A CA 1
ATOM 587 C C . LYS A 1 75 ? 7.836 -6.983 -23.060 1.00 75.06 75 LYS A C 1
ATOM 589 O O . LYS A 1 75 ? 8.624 -6.044 -22.912 1.00 75.06 75 LYS A O 1
ATOM 594 N N . PRO A 1 76 ? 8.233 -8.266 -23.013 1.00 64.75 76 PRO A N 1
ATOM 595 C CA . PRO A 1 76 ? 9.637 -8.607 -22.906 1.00 64.75 76 PRO A CA 1
ATOM 596 C C . PRO A 1 76 ? 10.345 -8.009 -24.121 1.00 64.75 76 PRO A C 1
ATOM 598 O O . PRO A 1 76 ? 10.080 -8.386 -25.267 1.00 64.75 76 PRO A O 1
ATOM 601 N N . LYS A 1 77 ? 11.230 -7.033 -23.890 1.00 59.69 77 LYS A N 1
ATOM 602 C CA . LYS A 1 77 ? 12.173 -6.621 -24.925 1.00 59.69 77 LYS A CA 1
ATOM 603 C C . LYS A 1 77 ? 12.996 -7.864 -25.231 1.00 59.69 77 LYS A C 1
ATOM 605 O O . LYS A 1 77 ? 13.683 -8.366 -24.348 1.00 59.69 77 LYS A O 1
ATOM 610 N N . LYS A 1 78 ? 12.916 -8.381 -26.461 1.00 56.09 78 LYS A N 1
ATOM 611 C CA . LYS A 1 78 ? 13.905 -9.345 -26.943 1.00 56.09 78 LYS A CA 1
ATOM 612 C C . LYS A 1 78 ? 15.244 -8.628 -26.852 1.00 56.09 78 LYS A C 1
ATOM 614 O O . LYS A 1 78 ? 15.500 -7.717 -27.641 1.00 56.09 78 LYS A O 1
ATOM 619 N N . THR A 1 79 ? 16.034 -8.955 -25.836 1.00 49.56 79 THR A N 1
ATOM 620 C CA . THR A 1 79 ? 17.401 -8.471 -25.698 1.00 49.56 79 THR A CA 1
ATOM 621 C C . THR A 1 79 ? 18.102 -8.860 -26.987 1.00 49.56 79 THR A C 1
ATOM 623 O O . THR A 1 79 ? 18.300 -10.045 -27.249 1.00 49.56 79 THR A O 1
ATOM 626 N N . LYS A 1 80 ? 18.380 -7.886 -27.861 1.00 52.88 80 LYS A N 1
ATOM 627 C CA . LYS A 1 80 ? 19.205 -8.155 -29.033 1.00 52.88 80 LYS A CA 1
ATOM 628 C C . LYS A 1 80 ? 20.564 -8.606 -28.483 1.00 52.88 80 LYS A C 1
ATOM 630 O O . LYS A 1 80 ? 21.148 -7.852 -27.703 1.00 52.8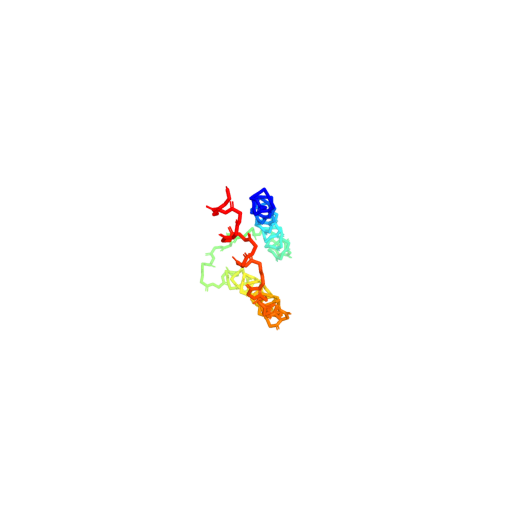8 80 LYS A O 1
ATOM 635 N N . PRO A 1 81 ? 21.075 -9.788 -28.863 1.00 59.19 81 PRO A N 1
ATOM 636 C CA . PRO A 1 81 ? 22.366 -10.294 -28.390 1.00 59.19 81 PRO A CA 1
ATOM 637 C C . PRO A 1 81 ? 23.562 -9.439 -28.856 1.00 59.19 81 PRO A C 1
ATOM 639 O O . PRO A 1 81 ? 24.704 -9.739 -28.535 1.00 59.19 81 PRO A O 1
ATOM 642 N N . THR A 1 82 ? 23.317 -8.345 -29.581 1.00 54.03 82 THR A N 1
ATOM 643 C CA . THR A 1 82 ? 24.331 -7.432 -30.115 1.00 54.03 82 THR A CA 1
ATOM 644 C C . THR A 1 82 ? 25.113 -6.683 -29.028 1.00 54.03 82 THR A C 1
ATOM 646 O O . THR A 1 82 ? 26.288 -6.419 -29.228 1.00 54.03 82 THR A O 1
ATOM 649 N N . LEU A 1 83 ? 24.531 -6.418 -27.848 1.00 63.00 83 LEU A N 1
ATOM 650 C CA . LEU A 1 83 ? 25.241 -5.705 -26.766 1.00 63.00 83 LEU A CA 1
ATOM 651 C C . LEU A 1 83 ? 26.193 -6.591 -25.944 1.00 63.00 83 LEU A C 1
ATOM 653 O O . LEU A 1 83 ? 26.964 -6.078 -25.142 1.00 63.00 83 LEU A O 1
ATOM 657 N N . GLN A 1 84 ? 26.147 -7.915 -26.122 1.00 55.19 84 GLN A N 1
ATOM 658 C CA . GLN A 1 84 ? 27.149 -8.818 -25.542 1.00 55.19 84 GLN A CA 1
ATOM 659 C C . GLN A 1 84 ? 28.403 -8.894 -26.422 1.00 55.19 84 GLN A C 1
ATOM 661 O O . GLN A 1 84 ? 29.492 -9.084 -25.899 1.00 55.19 84 GLN A O 1
ATOM 666 N N . MET A 1 85 ? 28.282 -8.694 -27.741 1.00 54.94 85 MET A N 1
ATOM 667 C CA . MET A 1 85 ? 29.445 -8.720 -28.637 1.00 54.94 85 MET A CA 1
ATOM 668 C C . MET A 1 85 ? 30.335 -7.479 -28.505 1.00 54.94 85 MET A C 1
ATOM 670 O O . MET A 1 85 ? 31.540 -7.591 -28.697 1.00 54.94 85 MET A O 1
ATOM 674 N N . GLU A 1 86 ? 29.775 -6.327 -28.122 1.00 58.00 86 GLU A N 1
ATOM 675 C CA . GLU A 1 86 ? 30.561 -5.108 -27.872 1.00 58.00 86 GLU A CA 1
ATOM 676 C C . GLU A 1 86 ? 31.348 -5.204 -26.551 1.00 58.00 86 GLU A C 1
ATOM 678 O O . GLU A 1 86 ? 32.533 -4.892 -26.515 1.00 58.00 86 GLU A O 1
ATOM 683 N N . ALA A 1 87 ? 30.739 -5.767 -25.499 1.00 58.38 87 ALA A N 1
ATOM 684 C CA . ALA A 1 87 ? 31.400 -5.957 -24.206 1.00 58.38 87 ALA A CA 1
ATOM 685 C C . ALA A 1 87 ? 32.532 -7.006 -24.245 1.00 58.38 87 ALA A C 1
ATOM 687 O O . ALA A 1 87 ? 33.558 -6.821 -23.602 1.00 58.38 87 ALA A O 1
ATOM 688 N N . ILE A 1 88 ? 32.390 -8.086 -25.028 1.00 63.84 88 ILE A N 1
ATOM 689 C CA . ILE A 1 88 ? 33.437 -9.123 -25.149 1.00 63.84 88 ILE A CA 1
ATOM 690 C C . ILE A 1 88 ? 34.632 -8.631 -25.995 1.00 63.84 88 ILE A C 1
ATOM 692 O O . ILE A 1 88 ? 35.746 -9.127 -25.827 1.00 63.84 88 ILE A O 1
ATOM 696 N N . ASN A 1 89 ? 34.428 -7.666 -26.901 1.00 62.22 89 ASN A N 1
ATOM 697 C CA . ASN A 1 89 ? 35.509 -7.090 -27.708 1.00 62.22 89 ASN A CA 1
ATOM 698 C C . ASN A 1 89 ? 36.317 -6.026 -26.943 1.00 62.22 89 ASN A C 1
ATOM 700 O O . ASN A 1 89 ? 37.514 -5.901 -27.182 1.00 62.22 89 ASN A O 1
ATOM 704 N N . GLU A 1 90 ? 35.693 -5.303 -26.008 1.00 63.59 90 GLU A N 1
ATOM 705 C CA . GLU A 1 90 ? 36.374 -4.314 -25.158 1.00 63.59 90 GLU A CA 1
ATOM 706 C C . GLU A 1 90 ? 37.225 -4.971 -24.054 1.00 63.59 90 GLU A C 1
ATOM 708 O O . GLU A 1 90 ? 38.272 -4.447 -23.706 1.00 63.59 90 GLU A O 1
ATOM 713 N N . GLU A 1 91 ? 36.868 -6.173 -23.578 1.00 59.06 91 GLU A N 1
ATOM 714 C CA . GLU A 1 91 ? 37.716 -6.945 -22.645 1.00 59.06 91 GLU A CA 1
ATOM 715 C C . GLU A 1 91 ? 38.881 -7.695 -23.324 1.00 59.06 91 GLU A C 1
ATOM 717 O O . GLU A 1 91 ? 39.709 -8.306 -22.646 1.00 59.06 91 GLU A O 1
ATOM 722 N N . ARG A 1 92 ? 38.956 -7.683 -24.662 1.00 59.66 92 ARG A N 1
ATOM 723 C CA . ARG A 1 92 ? 40.026 -8.340 -25.437 1.00 59.66 92 ARG A CA 1
ATOM 724 C C . ARG A 1 92 ? 41.044 -7.352 -26.030 1.00 59.66 92 ARG A C 1
ATOM 726 O O . ARG A 1 92 ? 42.008 -7.812 -26.643 1.00 59.66 92 ARG A O 1
ATOM 733 N N . CYS A 1 93 ? 40.853 -6.043 -25.859 1.00 42.59 93 CYS A N 1
ATOM 734 C CA . CYS A 1 93 ? 41.791 -5.018 -26.320 1.00 42.59 93 CYS A CA 1
ATOM 735 C C . CYS A 1 93 ? 42.574 -4.393 -25.163 1.00 42.59 93 CYS A C 1
ATOM 737 O O . CYS A 1 93 ? 41.971 -4.170 -24.092 1.00 42.59 93 CYS A O 1
#